Protein AF-X6EFI4-F1 (afdb_monomer_lite)

Sequence (95 aa):
MHVKTLTSQNRRALLTARKLLQGKAIATENDIRALLRNFGLKVGNVGVVKFEERIRELVDDMADLQEVMDPLLTARRKLREEFSRLHKVLDISQR

Structure (mmCIF, N/CA/C/O backbone):
data_AF-X6EFI4-F1
#
_entry.id   AF-X6EFI4-F1
#
loop_
_atom_site.group_PDB
_atom_site.id
_atom_site.type_symbol
_atom_site.label_atom_id
_atom_site.label_alt_id
_atom_site.label_comp_id
_atom_site.label_asym_id
_atom_site.label_entity_id
_atom_site.label_seq_id
_atom_site.pdbx_PDB_ins_code
_atom_site.Cartn_x
_atom_site.Cartn_y
_atom_site.Cartn_z
_atom_site.occupancy
_atom_site.B_iso_or_equiv
_atom_site.auth_seq_id
_atom_site.auth_comp_id
_atom_site.auth_asym_id
_atom_site.auth_atom_id
_atom_site.pdbx_PDB_model_num
ATOM 1 N N . MET A 1 1 ? 34.000 4.693 -27.084 1.00 47.91 1 MET A N 1
ATOM 2 C CA . MET A 1 1 ? 32.614 5.177 -26.889 1.00 47.91 1 MET A CA 1
ATOM 3 C C . MET A 1 1 ? 31.675 3.973 -26.851 1.00 47.91 1 MET A C 1
ATOM 5 O O . MET A 1 1 ? 31.397 3.407 -27.897 1.00 47.91 1 MET A O 1
ATOM 9 N N . HIS A 1 2 ? 31.267 3.499 -25.670 1.00 52.78 2 HIS A N 1
ATOM 10 C CA . HIS A 1 2 ? 30.396 2.320 -25.560 1.00 52.78 2 HIS A CA 1
ATOM 11 C C . HIS A 1 2 ? 28.937 2.762 -25.733 1.00 52.78 2 HIS A C 1
ATOM 13 O O . HIS A 1 2 ? 28.361 3.381 -24.836 1.00 52.78 2 HIS A O 1
ATOM 19 N N . VAL A 1 3 ? 28.354 2.500 -26.904 1.00 52.94 3 VAL A N 1
ATOM 20 C CA . VAL A 1 3 ? 26.936 2.768 -27.164 1.00 52.94 3 VAL A CA 1
ATOM 21 C C . VAL A 1 3 ? 26.134 1.838 -26.258 1.00 52.94 3 VAL A C 1
ATOM 23 O O . VAL A 1 3 ? 26.087 0.630 -26.474 1.00 52.94 3 VAL A O 1
ATOM 26 N N . LYS A 1 4 ? 25.535 2.387 -25.195 1.00 60.56 4 LYS A N 1
ATOM 27 C CA . LYS A 1 4 ? 24.581 1.656 -24.352 1.00 60.56 4 LYS A CA 1
ATOM 28 C C . LYS A 1 4 ? 23.416 1.246 -25.247 1.00 60.56 4 LYS A C 1
ATOM 30 O O . LYS A 1 4 ? 22.559 2.076 -25.551 1.00 60.56 4 LYS A O 1
ATOM 35 N N . THR A 1 5 ? 23.419 -0.009 -25.685 1.00 78.69 5 THR A N 1
ATOM 36 C CA . THR A 1 5 ? 22.397 -0.577 -26.568 1.00 78.69 5 THR A CA 1
ATOM 37 C C . THR A 1 5 ? 21.003 -0.299 -26.004 1.00 78.69 5 THR A C 1
ATOM 39 O O . THR A 1 5 ? 20.811 -0.276 -24.783 1.00 78.69 5 THR A O 1
ATOM 42 N N . LEU A 1 6 ? 20.022 -0.068 -26.879 1.00 82.31 6 LEU A N 1
ATOM 43 C CA . LEU A 1 6 ? 18.626 0.180 -26.498 1.00 82.31 6 LEU A CA 1
ATOM 44 C C . LEU A 1 6 ? 18.107 -0.889 -25.515 1.00 82.31 6 LEU A C 1
ATOM 46 O O . LEU A 1 6 ? 17.441 -0.570 -24.534 1.00 82.31 6 LEU A O 1
ATOM 50 N N . THR A 1 7 ? 18.542 -2.140 -25.684 1.00 82.50 7 THR A N 1
ATOM 51 C CA . THR A 1 7 ? 18.293 -3.264 -24.768 1.00 82.50 7 THR A CA 1
ATOM 52 C C . THR A 1 7 ? 18.753 -2.989 -23.329 1.00 82.50 7 THR A C 1
ATOM 54 O O . THR A 1 7 ? 18.008 -3.219 -22.377 1.00 82.50 7 THR A O 1
ATOM 57 N N . SER A 1 8 ? 19.958 -2.439 -23.139 1.00 85.38 8 SER A N 1
ATOM 58 C CA . SER A 1 8 ? 20.480 -2.061 -21.815 1.00 85.38 8 SER A CA 1
ATOM 59 C C . SER A 1 8 ? 19.718 -0.880 -21.199 1.00 85.38 8 SER A C 1
ATOM 61 O O . SER A 1 8 ? 19.591 -0.779 -19.974 1.00 85.38 8 SER A O 1
ATOM 63 N N . GLN A 1 9 ? 19.204 0.035 -22.025 1.00 89.12 9 GLN A N 1
ATOM 64 C CA . GLN A 1 9 ? 18.365 1.146 -21.564 1.00 89.12 9 GLN A CA 1
ATOM 65 C C . GLN A 1 9 ? 16.996 0.638 -21.092 1.00 89.12 9 GLN A C 1
ATOM 67 O O . GLN A 1 9 ? 16.620 0.903 -19.950 1.00 89.12 9 GLN A O 1
ATOM 72 N N . ASN A 1 10 ? 16.328 -0.192 -21.898 1.00 89.44 10 ASN A N 1
ATOM 73 C CA . ASN A 1 10 ? 15.037 -0.801 -21.565 1.00 89.44 10 ASN A CA 1
ATOM 74 C C . ASN A 1 10 ? 15.114 -1.653 -20.290 1.00 89.44 10 ASN A C 1
ATOM 76 O O . ASN A 1 10 ? 14.269 -1.524 -19.403 1.00 89.44 10 ASN A O 1
ATOM 80 N N . ARG A 1 11 ? 16.174 -2.459 -20.129 1.00 90.69 11 ARG A N 1
ATOM 81 C CA . ARG A 1 11 ? 16.380 -3.257 -18.909 1.00 90.69 11 ARG A CA 1
ATOM 82 C C . ARG A 1 11 ? 16.526 -2.385 -17.661 1.00 90.69 11 ARG A C 1
ATOM 84 O O . ARG A 1 11 ? 15.932 -2.686 -16.627 1.00 90.69 11 ARG A O 1
ATOM 91 N N . ARG A 1 12 ? 17.303 -1.298 -17.735 1.00 92.75 12 ARG A N 1
ATOM 92 C CA . ARG A 1 12 ? 17.469 -0.369 -16.603 1.00 92.75 12 ARG A CA 1
ATOM 93 C C . ARG A 1 12 ? 16.172 0.365 -16.271 1.00 92.75 12 ARG A C 1
ATOM 95 O O . ARG A 1 12 ? 15.870 0.518 -15.087 1.00 92.75 12 ARG A O 1
ATOM 102 N N . ALA A 1 13 ? 15.400 0.764 -17.281 1.00 94.44 13 ALA A N 1
ATOM 103 C CA . ALA A 1 13 ? 14.082 1.362 -17.086 1.00 94.44 13 ALA A CA 1
ATOM 104 C C . ALA A 1 13 ? 13.139 0.399 -16.345 1.00 94.44 13 ALA A C 1
ATOM 106 O O . ALA A 1 13 ? 12.558 0.780 -15.330 1.00 94.44 13 ALA A O 1
ATOM 107 N N . LEU A 1 14 ? 13.079 -0.870 -16.764 1.00 94.88 14 LEU A N 1
ATOM 108 C CA . LEU A 1 14 ? 12.252 -1.897 -16.122 1.00 94.88 14 LEU A CA 1
ATOM 109 C C . LEU A 1 14 ? 12.640 -2.141 -14.655 1.00 94.88 14 LEU A C 1
ATOM 111 O O . LEU A 1 14 ? 11.777 -2.166 -13.778 1.00 94.88 14 LEU A O 1
ATOM 115 N N . LEU A 1 15 ? 13.939 -2.277 -14.366 1.00 95.44 15 LEU A N 1
ATOM 116 C CA . LEU A 1 15 ? 14.436 -2.454 -12.996 1.00 95.44 15 LEU A CA 1
ATOM 117 C C . LEU A 1 15 ? 14.111 -1.247 -12.106 1.00 95.44 15 LEU A C 1
ATOM 119 O O . LEU A 1 15 ? 13.706 -1.415 -10.953 1.00 95.44 15 LEU A O 1
ATOM 123 N N . THR A 1 16 ? 14.255 -0.037 -12.651 1.00 96.75 16 THR A N 1
ATOM 124 C CA . THR A 1 16 ? 13.949 1.214 -11.946 1.00 96.75 16 THR A CA 1
ATOM 125 C C . THR A 1 16 ? 12.457 1.320 -11.651 1.00 96.75 16 THR A C 1
ATOM 127 O O . THR A 1 16 ? 12.080 1.560 -10.506 1.00 96.75 16 THR A O 1
ATOM 130 N N . ALA A 1 17 ? 11.604 1.062 -12.646 1.00 97.31 17 ALA A N 1
ATOM 131 C CA . ALA A 1 17 ? 10.152 1.073 -12.494 1.00 97.31 17 ALA A CA 1
ATOM 132 C C . ALA A 1 17 ? 9.677 0.027 -11.470 1.00 97.31 17 ALA A C 1
ATOM 134 O O . ALA A 1 17 ? 8.877 0.340 -10.590 1.00 97.31 17 ALA A O 1
ATOM 135 N N . ARG A 1 18 ? 10.237 -1.190 -11.496 1.00 97.00 18 ARG A N 1
ATOM 136 C CA . ARG A 1 18 ? 9.950 -2.228 -10.493 1.00 97.00 18 ARG A CA 1
ATOM 137 C C . ARG A 1 18 ? 10.304 -1.758 -9.079 1.00 97.00 18 ARG A C 1
ATOM 139 O O . ARG A 1 18 ? 9.487 -1.884 -8.169 1.00 97.00 18 ARG A O 1
ATOM 146 N N . LYS A 1 19 ? 11.498 -1.188 -8.883 1.00 97.31 19 LYS A N 1
ATOM 147 C CA . LYS A 1 19 ? 11.917 -0.658 -7.574 1.00 97.31 19 LYS A CA 1
ATOM 148 C C . LYS A 1 19 ? 11.018 0.495 -7.113 1.00 97.31 19 LYS A C 1
ATOM 150 O O . LYS A 1 19 ? 10.682 0.562 -5.933 1.00 97.31 19 LYS A O 1
ATOM 155 N N . LEU A 1 20 ? 10.600 1.364 -8.034 1.00 98.31 20 LEU A N 1
ATOM 156 C CA . LEU A 1 20 ? 9.695 2.477 -7.750 1.00 98.31 20 LEU A CA 1
ATOM 157 C C . LEU A 1 20 ? 8.340 1.982 -7.225 1.00 98.31 20 LEU A C 1
ATOM 159 O O . LEU A 1 20 ? 7.900 2.441 -6.173 1.00 98.31 20 LEU A O 1
ATOM 163 N N . LEU A 1 21 ? 7.712 1.019 -7.908 1.00 98.25 21 LEU A N 1
ATOM 164 C CA . LEU A 1 21 ? 6.422 0.459 -7.485 1.00 98.25 21 LEU A CA 1
ATOM 165 C C . LEU A 1 21 ? 6.512 -0.222 -6.115 1.00 98.25 21 LEU A C 1
ATOM 167 O O . LEU A 1 21 ? 5.643 -0.019 -5.268 1.00 98.25 21 LEU A O 1
ATOM 171 N N . GLN A 1 22 ? 7.588 -0.974 -5.864 1.00 97.50 22 GLN A N 1
ATOM 172 C CA . GLN A 1 22 ? 7.829 -1.583 -4.556 1.00 97.50 22 GLN A CA 1
ATOM 173 C C . GLN A 1 22 ? 7.963 -0.527 -3.454 1.00 97.50 22 GLN A C 1
ATOM 175 O O . GLN A 1 22 ? 7.328 -0.648 -2.409 1.00 97.50 22 GLN A O 1
ATOM 180 N N . GLY A 1 23 ? 8.774 0.508 -3.692 1.00 98.19 23 GLY A N 1
ATOM 181 C CA . GLY A 1 23 ? 8.983 1.590 -2.734 1.00 98.19 23 GLY A CA 1
ATOM 182 C C . GLY A 1 23 ? 7.691 2.341 -2.421 1.00 98.19 23 GLY A C 1
ATOM 183 O O . GLY A 1 23 ? 7.409 2.601 -1.255 1.00 98.19 23 GLY A O 1
ATOM 184 N N . LYS A 1 24 ? 6.868 2.623 -3.438 1.00 98.44 24 LYS A N 1
ATOM 185 C CA . LYS A 1 24 ? 5.557 3.257 -3.250 1.00 98.44 24 LYS A CA 1
ATOM 186 C C . LYS A 1 24 ? 4.598 2.374 -2.455 1.00 98.44 24 LYS A C 1
ATOM 188 O O . LYS A 1 24 ? 3.967 2.883 -1.542 1.00 98.44 24 LYS A O 1
ATOM 193 N N . ALA A 1 25 ? 4.545 1.067 -2.722 1.00 97.56 25 ALA A N 1
ATOM 194 C CA . ALA A 1 25 ? 3.704 0.156 -1.942 1.00 97.56 25 ALA A CA 1
ATOM 195 C C . ALA A 1 25 ? 4.112 0.124 -0.457 1.00 97.56 25 ALA A C 1
ATOM 197 O O . ALA A 1 25 ? 3.250 0.188 0.414 1.00 97.56 25 ALA A O 1
ATOM 198 N N . ILE A 1 26 ? 5.420 0.075 -0.166 1.00 97.56 26 ILE A N 1
ATOM 199 C CA . ILE A 1 26 ? 5.945 0.108 1.211 1.00 97.56 26 ILE A CA 1
ATOM 200 C C . ILE A 1 26 ? 5.637 1.448 1.889 1.00 97.56 26 ILE A C 1
ATOM 202 O O . ILE A 1 26 ? 5.246 1.463 3.054 1.00 97.56 26 ILE A O 1
ATOM 206 N N . ALA A 1 27 ? 5.795 2.565 1.174 1.00 98.19 27 ALA A N 1
ATOM 207 C CA . ALA A 1 27 ? 5.452 3.886 1.692 1.00 98.19 27 ALA A CA 1
ATOM 208 C C . ALA A 1 27 ? 3.965 3.957 2.070 1.00 98.19 27 ALA A C 1
ATOM 210 O O . ALA A 1 27 ? 3.655 4.272 3.212 1.00 98.19 27 ALA A O 1
ATOM 211 N N . THR A 1 28 ? 3.067 3.523 1.178 1.00 98.06 28 THR A N 1
ATOM 212 C CA . THR A 1 28 ? 1.625 3.462 1.459 1.00 98.06 28 THR A CA 1
ATOM 213 C C . THR A 1 28 ? 1.307 2.593 2.678 1.00 98.06 28 THR A C 1
ATOM 215 O O . THR A 1 28 ? 0.502 2.990 3.513 1.00 98.06 28 THR A O 1
ATOM 218 N N . GLU A 1 29 ? 1.951 1.431 2.844 1.00 97.69 29 GLU A N 1
ATOM 219 C CA . GLU A 1 29 ? 1.775 0.616 4.058 1.00 97.69 29 GLU A CA 1
ATOM 220 C C . GLU A 1 29 ? 2.203 1.355 5.333 1.00 97.69 29 GLU A C 1
ATOM 222 O O . GLU A 1 29 ? 1.554 1.234 6.373 1.00 97.69 29 GLU A O 1
ATOM 227 N N . ASN A 1 30 ? 3.302 2.107 5.278 1.00 97.56 30 ASN A N 1
ATOM 228 C CA . ASN A 1 30 ? 3.797 2.868 6.421 1.00 97.56 30 ASN A CA 1
ATOM 229 C C . ASN A 1 30 ? 2.897 4.056 6.761 1.00 97.56 30 ASN A C 1
ATOM 231 O O . ASN A 1 30 ? 2.654 4.289 7.947 1.00 97.56 30 ASN A O 1
ATOM 235 N N . ASP A 1 31 ? 2.370 4.741 5.748 1.00 98.00 31 ASP A N 1
ATOM 236 C CA . ASP A 1 31 ? 1.415 5.836 5.909 1.00 98.00 31 ASP A CA 1
ATOM 237 C C . ASP A 1 31 ? 0.107 5.320 6.525 1.00 98.00 31 ASP A C 1
ATOM 239 O O . ASP A 1 31 ? -0.363 5.879 7.513 1.00 98.00 31 ASP A O 1
ATOM 243 N N . ILE A 1 32 ? -0.414 4.177 6.056 1.00 98.00 32 ILE A N 1
ATOM 244 C CA . ILE A 1 32 ? -1.574 3.504 6.670 1.00 98.00 32 ILE A CA 1
ATOM 245 C C . ILE A 1 32 ? -1.296 3.176 8.144 1.00 98.00 32 ILE A C 1
ATOM 247 O O . ILE A 1 32 ? -2.099 3.499 9.018 1.00 98.00 32 ILE A O 1
ATOM 251 N N . ARG A 1 33 ? -0.133 2.586 8.461 1.00 97.62 33 ARG A N 1
ATOM 252 C CA . ARG A 1 33 ? 0.251 2.321 9.860 1.00 97.62 33 ARG A CA 1
ATOM 253 C C . ARG A 1 33 ? 0.322 3.609 10.688 1.00 97.62 33 ARG A C 1
ATOM 255 O O . ARG A 1 33 ? 0.038 3.561 11.881 1.00 97.62 33 ARG A O 1
ATOM 262 N N . ALA A 1 34 ? 0.752 4.727 10.103 1.00 97.62 34 ALA A N 1
ATOM 263 C CA . ALA A 1 34 ? 0.823 6.016 10.787 1.00 97.62 34 ALA A CA 1
ATOM 264 C C . ALA A 1 34 ? -0.564 6.598 11.059 1.00 97.62 34 ALA A C 1
ATOM 266 O O . ALA A 1 34 ? -0.813 7.022 12.183 1.00 97.62 34 ALA A O 1
ATOM 267 N N . LEU A 1 35 ? -1.468 6.537 10.082 1.00 97.19 35 LEU A N 1
ATOM 268 C CA . LEU A 1 35 ? -2.855 6.966 10.242 1.00 97.19 35 LEU A CA 1
ATOM 269 C C . LEU A 1 35 ? -3.547 6.182 11.358 1.00 97.19 35 LEU A C 1
ATOM 271 O O . LEU A 1 35 ? -4.091 6.786 12.275 1.00 97.19 35 LEU A O 1
ATOM 275 N N . LEU A 1 36 ? -3.439 4.852 11.351 1.00 97.50 36 LEU A N 1
ATOM 276 C CA . LEU A 1 36 ? -4.060 3.993 12.366 1.00 97.50 36 LEU A CA 1
ATOM 277 C C . LEU A 1 36 ? -3.532 4.252 13.784 1.00 97.50 36 LEU A C 1
ATOM 279 O O . LEU A 1 36 ? -4.295 4.186 14.747 1.00 97.50 36 LEU A O 1
ATOM 283 N N . ARG A 1 37 ? -2.252 4.625 13.928 1.00 97.12 37 ARG A N 1
ATOM 284 C CA . ARG A 1 37 ? -1.687 5.001 15.234 1.00 97.12 37 ARG A CA 1
ATOM 285 C C . ARG A 1 37 ? -2.383 6.215 15.854 1.00 97.12 37 ARG A C 1
ATOM 287 O O . ARG A 1 37 ? -2.477 6.257 17.077 1.00 97.12 37 ARG A O 1
ATOM 294 N N . ASN A 1 38 ? -2.899 7.148 15.051 1.00 96.12 38 ASN A N 1
ATOM 295 C CA . ASN A 1 38 ? -3.638 8.313 15.557 1.00 96.12 38 ASN A CA 1
ATOM 296 C C . ASN A 1 38 ? -4.972 7.919 16.214 1.00 96.12 38 ASN A C 1
ATOM 298 O O . ASN A 1 38 ? -5.465 8.643 17.070 1.00 96.12 38 ASN A O 1
ATOM 302 N N . PHE A 1 39 ? -5.510 6.748 15.864 1.00 95.06 39 PHE A N 1
ATOM 303 C CA . PHE A 1 39 ? -6.714 6.159 16.456 1.00 95.06 39 PHE A CA 1
ATOM 304 C C . PHE A 1 39 ? -6.391 5.138 17.562 1.00 95.06 39 PHE A C 1
ATOM 306 O O . PHE A 1 39 ? -7.267 4.414 18.021 1.00 95.06 39 PHE A O 1
ATOM 313 N N . GLY A 1 40 ? -5.123 5.021 17.975 1.00 96.06 40 GLY A N 1
ATOM 314 C CA . GLY A 1 40 ? -4.682 4.022 18.954 1.00 96.06 40 GLY A CA 1
ATOM 315 C C . GLY A 1 40 ? -4.587 2.589 18.410 1.00 96.06 40 GLY A C 1
ATOM 316 O O . GLY A 1 40 ? -4.232 1.674 19.157 1.00 96.06 40 GLY A O 1
ATOM 317 N N . LEU A 1 41 ? -4.834 2.377 17.114 1.00 96.88 41 LEU A N 1
ATOM 318 C CA . LEU A 1 41 ? -4.821 1.060 16.480 1.00 96.88 41 LEU A CA 1
ATOM 319 C C . LEU A 1 41 ? -3.398 0.649 16.080 1.00 96.88 41 LEU A C 1
ATOM 321 O O . LEU A 1 41 ? -2.643 1.398 15.451 1.00 96.88 41 LEU A O 1
ATOM 325 N N . LYS A 1 42 ? -3.018 -0.586 16.425 1.00 95.44 42 LYS A N 1
ATOM 326 C CA . LYS A 1 42 ? -1.695 -1.150 16.123 1.00 95.44 42 LYS A CA 1
ATOM 327 C C . LYS A 1 42 ? -1.805 -2.309 15.139 1.00 95.44 42 LYS A C 1
ATOM 329 O O . LYS A 1 42 ? -2.337 -3.367 15.460 1.00 95.44 42 LYS A O 1
ATOM 334 N N . VAL A 1 43 ? -1.195 -2.131 13.965 1.00 94.94 43 VAL A N 1
ATOM 335 C CA . VAL A 1 43 ? -1.157 -3.160 12.910 1.00 94.94 43 VAL A CA 1
ATOM 336 C C . VAL A 1 43 ? -0.370 -4.404 13.334 1.00 94.94 43 VAL A C 1
ATOM 338 O O . VAL A 1 43 ? -0.787 -5.521 13.040 1.00 94.94 43 VAL A O 1
ATOM 341 N N . GLY A 1 44 ? 0.732 -4.221 14.069 1.00 92.06 44 GLY A N 1
ATOM 342 C CA . GLY A 1 44 ? 1.624 -5.311 14.470 1.00 92.06 44 GLY A CA 1
ATOM 343 C C . GLY A 1 44 ? 2.482 -5.846 13.318 1.00 92.06 44 GLY A C 1
ATOM 344 O O . GLY A 1 44 ? 2.539 -5.260 12.232 1.00 92.06 44 GLY A O 1
ATOM 345 N N . ASN A 1 45 ? 3.187 -6.951 13.574 1.00 90.81 45 ASN A N 1
ATOM 346 C CA . ASN A 1 45 ? 3.949 -7.647 12.543 1.00 90.81 45 ASN A CA 1
ATOM 347 C C . ASN A 1 45 ? 2.995 -8.504 11.704 1.00 90.81 45 ASN A C 1
ATOM 349 O O . ASN A 1 45 ? 2.438 -9.481 12.198 1.00 90.81 45 ASN A O 1
ATOM 353 N N . VAL A 1 46 ? 2.806 -8.135 10.440 1.00 92.81 46 VAL A N 1
ATOM 354 C CA . VAL A 1 46 ? 1.929 -8.845 9.508 1.00 92.81 46 VAL A CA 1
ATOM 355 C C . VAL A 1 46 ? 2.651 -9.040 8.183 1.00 92.81 46 VAL A C 1
ATOM 357 O O . VAL A 1 46 ? 3.325 -8.140 7.678 1.00 92.81 46 VAL A O 1
ATOM 360 N N . GLY A 1 47 ? 2.521 -10.239 7.618 1.00 89.44 47 GLY A N 1
ATOM 361 C CA . GLY A 1 47 ? 3.067 -10.541 6.303 1.00 89.44 47 GLY A CA 1
ATOM 362 C C . GLY A 1 47 ? 2.395 -9.710 5.210 1.00 89.44 47 GLY A C 1
ATOM 363 O O . GLY A 1 47 ? 1.225 -9.348 5.306 1.00 89.44 47 GLY A O 1
ATOM 364 N N . VAL A 1 48 ? 3.120 -9.464 4.119 1.00 85.38 48 VAL A N 1
ATOM 365 C CA . VAL A 1 48 ? 2.657 -8.605 3.015 1.00 85.38 48 VAL A CA 1
ATOM 366 C C . VAL A 1 48 ? 1.316 -9.063 2.421 1.00 85.38 48 VAL A C 1
ATOM 368 O O . VAL A 1 48 ? 0.518 -8.232 1.995 1.00 85.38 48 VAL A O 1
ATOM 371 N N . VAL A 1 49 ? 1.048 -10.371 2.402 1.00 89.06 49 VAL A N 1
ATOM 372 C CA . VAL A 1 49 ? -0.215 -10.935 1.894 1.00 89.06 49 VAL A CA 1
ATOM 373 C C . VAL A 1 49 ? -1.389 -10.606 2.820 1.00 89.06 49 VAL A C 1
ATOM 375 O O . VAL A 1 49 ? -2.435 -10.187 2.342 1.00 89.06 49 VAL A O 1
ATOM 378 N N . LYS A 1 50 ? -1.188 -10.723 4.137 1.00 94.31 50 LYS A N 1
ATOM 379 C CA . LYS A 1 50 ? -2.230 -10.524 5.156 1.00 94.31 50 LYS A CA 1
ATOM 380 C C . LYS A 1 50 ? -2.401 -9.071 5.597 1.00 94.31 50 LYS A C 1
ATOM 382 O O . LYS A 1 50 ? -3.278 -8.777 6.395 1.00 94.31 50 LYS A O 1
ATOM 387 N N . PHE A 1 51 ? -1.559 -8.154 5.114 1.00 96.06 51 PHE A N 1
ATOM 388 C CA . PHE A 1 51 ? -1.596 -6.753 5.541 1.00 96.06 51 PHE A CA 1
ATOM 389 C C . PHE A 1 51 ? -2.981 -6.132 5.348 1.00 96.06 51 PHE A C 1
ATOM 391 O O . PHE A 1 51 ? -3.494 -5.499 6.256 1.00 96.06 51 PHE A O 1
ATOM 398 N N . GLU A 1 52 ? -3.586 -6.332 4.178 1.00 96.81 52 GLU A N 1
ATOM 399 C CA . GLU A 1 52 ? -4.875 -5.728 3.840 1.00 96.81 52 GLU A CA 1
ATOM 400 C C . GLU A 1 52 ? -6.027 -6.280 4.691 1.00 96.81 52 GLU A C 1
ATOM 402 O O . GLU A 1 52 ? -6.812 -5.505 5.227 1.00 96.81 52 GLU A O 1
ATOM 407 N N . GLU A 1 53 ? -6.078 -7.601 4.861 1.00 96.88 53 GLU A N 1
ATOM 408 C CA . GLU A 1 53 ? -7.012 -8.289 5.760 1.00 96.88 53 GLU A CA 1
ATOM 409 C C . GLU A 1 53 ? -6.891 -7.747 7.188 1.00 96.88 53 GLU A C 1
ATOM 411 O O . GLU A 1 53 ? -7.876 -7.305 7.769 1.00 96.88 53 GLU A O 1
ATOM 416 N N . ARG A 1 54 ? -5.658 -7.637 7.697 1.00 97.88 54 ARG A N 1
ATOM 417 C CA . ARG A 1 54 ? -5.390 -7.093 9.029 1.00 97.88 54 ARG A CA 1
ATOM 418 C C . ARG A 1 54 ? -5.862 -5.651 9.198 1.00 97.88 54 ARG A C 1
ATOM 420 O O . ARG A 1 54 ? -6.280 -5.282 10.290 1.00 97.88 54 ARG A O 1
ATOM 427 N N . ILE A 1 55 ? -5.749 -4.813 8.165 1.00 97.94 55 ILE A N 1
ATOM 428 C CA . ILE A 1 55 ? -6.266 -3.444 8.254 1.00 97.94 55 ILE A CA 1
ATOM 429 C C . ILE A 1 55 ? -7.783 -3.475 8.374 1.00 97.94 55 ILE A C 1
ATOM 431 O O . ILE A 1 55 ? -8.292 -2.821 9.274 1.00 97.94 55 ILE A O 1
ATOM 435 N N . ARG A 1 56 ? -8.478 -4.260 7.539 1.00 97.12 56 ARG A N 1
ATOM 436 C CA . ARG A 1 56 ? -9.942 -4.382 7.607 1.00 97.12 56 ARG A CA 1
ATOM 437 C C . ARG A 1 56 ? -10.419 -4.875 8.970 1.00 97.12 56 ARG A C 1
ATOM 439 O O . ARG A 1 56 ? -11.286 -4.240 9.545 1.00 97.12 56 ARG A O 1
ATOM 446 N N . GLU A 1 57 ? -9.780 -5.904 9.528 1.00 97.19 57 GLU A N 1
ATOM 447 C CA . GLU A 1 57 ? -10.070 -6.385 10.890 1.00 97.19 57 GLU A CA 1
ATOM 448 C C . GLU A 1 57 ? -9.951 -5.279 11.948 1.00 97.19 57 GLU A C 1
ATOM 450 O O . GLU A 1 57 ? -10.742 -5.213 12.879 1.00 97.19 57 GLU A O 1
ATOM 455 N N . LEU A 1 58 ? -8.932 -4.420 11.842 1.00 97.38 58 LEU A N 1
ATOM 456 C CA . LEU A 1 58 ? -8.679 -3.377 12.839 1.00 97.38 58 LEU A CA 1
ATOM 457 C C . LEU A 1 58 ? -9.683 -2.230 12.790 1.00 97.38 58 LEU A C 1
ATOM 459 O O . LEU A 1 58 ? -9.793 -1.501 13.773 1.00 97.38 58 LEU A O 1
ATOM 463 N N . VAL A 1 59 ? -10.348 -2.036 11.653 1.00 97.69 59 VAL A N 1
ATOM 464 C CA . VAL A 1 59 ? -11.273 -0.920 11.437 1.00 97.69 59 VAL A CA 1
ATOM 465 C C . VAL A 1 59 ? -12.729 -1.376 11.325 1.00 97.69 59 VAL A C 1
ATOM 467 O O . VAL A 1 59 ? -13.585 -0.547 11.038 1.00 97.69 59 VAL A O 1
ATOM 470 N N . ASP A 1 60 ? -13.028 -2.658 11.559 1.00 96.50 60 ASP A N 1
ATOM 471 C CA . ASP A 1 60 ? -14.346 -3.275 11.313 1.00 96.50 60 ASP A CA 1
ATOM 472 C C . ASP A 1 60 ? -15.498 -2.601 12.090 1.00 96.50 60 ASP A C 1
ATOM 474 O O . ASP A 1 60 ? -16.604 -2.448 11.580 1.00 96.50 60 ASP A O 1
ATOM 478 N N . ASP A 1 61 ? -15.205 -2.060 13.274 1.00 95.69 61 ASP A N 1
ATOM 479 C CA . ASP A 1 61 ? -16.180 -1.339 14.106 1.00 95.69 61 ASP A CA 1
ATOM 480 C C . ASP A 1 61 ? -16.215 0.187 13.848 1.00 95.69 61 ASP A C 1
ATOM 482 O O . ASP A 1 61 ? -16.872 0.936 14.573 1.00 95.69 61 ASP A O 1
ATOM 486 N N . MET A 1 62 ? -15.479 0.691 12.848 1.00 96.88 62 MET A N 1
ATOM 487 C CA . MET A 1 62 ? -15.2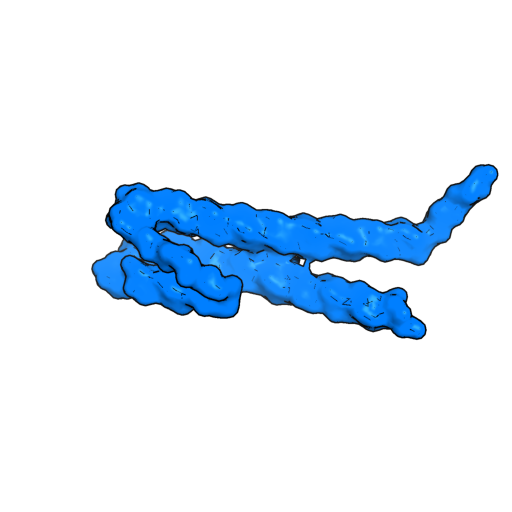81 2.126 12.589 1.00 96.88 62 MET A CA 1
ATOM 488 C C . MET A 1 62 ? -15.551 2.483 11.120 1.00 96.88 62 MET A C 1
ATOM 490 O O . MET A 1 62 ? -14.615 2.645 10.334 1.00 96.88 62 MET A O 1
ATOM 494 N N . ALA A 1 63 ? -16.827 2.652 10.758 1.00 96.25 63 ALA A N 1
ATOM 495 C CA . ALA A 1 63 ? -17.268 2.914 9.380 1.00 96.25 63 ALA A CA 1
ATOM 496 C C . ALA A 1 63 ? -16.519 4.083 8.705 1.00 96.25 63 ALA A C 1
ATOM 498 O O . ALA A 1 63 ? -15.961 3.909 7.624 1.00 96.25 63 ALA A O 1
ATOM 499 N N . ASP A 1 64 ? -16.395 5.232 9.377 1.00 96.31 64 ASP A N 1
ATOM 500 C CA . ASP A 1 64 ? -15.674 6.396 8.834 1.00 96.31 64 ASP A CA 1
ATOM 501 C C . ASP A 1 64 ? -14.206 6.070 8.510 1.00 96.31 64 ASP A C 1
ATOM 503 O O . ASP A 1 64 ? -13.638 6.538 7.523 1.00 96.31 64 ASP A O 1
ATOM 507 N N . LEU A 1 65 ? -13.563 5.242 9.338 1.00 96.88 65 LEU A N 1
ATOM 508 C CA . LEU A 1 65 ? -12.171 4.856 9.135 1.00 96.88 65 LEU A CA 1
ATOM 509 C C . LEU A 1 65 ? -12.033 3.812 8.019 1.00 96.88 65 LEU A C 1
ATOM 511 O O . LEU A 1 65 ? -11.042 3.847 7.290 1.00 96.88 65 LEU A O 1
ATOM 515 N N . GLN A 1 66 ? -13.019 2.927 7.840 1.00 97.81 66 GLN A N 1
ATOM 516 C CA . GLN A 1 66 ? -13.080 2.009 6.696 1.00 97.81 66 GLN A CA 1
ATOM 517 C C . GLN A 1 66 ? -13.121 2.768 5.374 1.00 97.81 66 GLN A C 1
ATOM 519 O O . GLN A 1 66 ? -12.306 2.484 4.494 1.00 97.81 66 GLN A O 1
ATOM 524 N N . GLU A 1 67 ? -13.988 3.780 5.267 1.00 97.62 67 GLU A N 1
ATOM 525 C CA . GLU A 1 67 ? -14.109 4.608 4.062 1.00 97.62 67 GLU A CA 1
ATOM 526 C C . GLU A 1 67 ? -12.784 5.291 3.693 1.00 97.62 67 GLU A C 1
ATOM 528 O O . GLU A 1 67 ? -12.445 5.417 2.515 1.00 97.62 67 GLU A O 1
ATOM 533 N N . VAL A 1 68 ? -11.986 5.681 4.694 1.00 97.50 68 VAL A N 1
ATOM 534 C CA . VAL A 1 68 ? -10.649 6.256 4.480 1.00 97.50 68 VAL A CA 1
ATOM 535 C C . VAL A 1 68 ? -9.613 5.180 4.130 1.00 97.50 68 VAL A C 1
ATOM 537 O O . VAL A 1 68 ? -8.733 5.416 3.297 1.00 97.50 68 VAL A O 1
ATOM 540 N N . MET A 1 69 ? -9.671 4.000 4.755 1.00 98.06 69 MET A N 1
ATOM 541 C CA . MET A 1 69 ? -8.680 2.939 4.544 1.00 98.06 69 MET A CA 1
ATOM 542 C C . MET A 1 69 ? -8.834 2.243 3.189 1.00 98.06 69 MET A C 1
ATOM 544 O O . MET A 1 69 ? -7.826 1.926 2.552 1.00 98.06 69 MET A O 1
ATOM 548 N N . ASP A 1 70 ? -10.055 2.028 2.711 1.00 97.75 70 ASP A N 1
ATOM 549 C CA . ASP A 1 70 ? -10.326 1.297 1.470 1.00 97.75 70 ASP A CA 1
ATOM 550 C C . ASP A 1 70 ? -9.627 1.848 0.212 1.00 97.75 70 ASP A C 1
ATOM 552 O O . ASP A 1 70 ? -8.989 1.060 -0.507 1.00 97.75 70 ASP A O 1
ATOM 556 N N . PRO A 1 71 ? -9.641 3.163 -0.089 1.00 98.25 71 PRO A N 1
ATOM 557 C CA . PRO A 1 71 ? -8.902 3.693 -1.233 1.00 98.25 71 PRO A CA 1
ATOM 558 C C . PRO A 1 71 ? -7.381 3.542 -1.070 1.00 98.25 71 PRO A C 1
ATOM 560 O O . PRO A 1 71 ? -6.681 3.276 -2.052 1.00 98.25 71 PRO A O 1
ATOM 563 N N . LEU A 1 72 ? -6.851 3.633 0.156 1.00 98.31 72 LEU A N 1
ATOM 564 C CA . LEU A 1 72 ? -5.420 3.439 0.426 1.00 98.31 72 LEU A CA 1
ATOM 565 C C . LEU A 1 72 ? -5.001 1.978 0.216 1.00 98.31 72 LEU A C 1
ATOM 567 O O . LEU A 1 72 ? -3.968 1.699 -0.402 1.00 98.31 72 LEU A O 1
ATOM 571 N N . LEU A 1 73 ? -5.825 1.037 0.681 1.00 98.06 73 LEU A N 1
ATOM 572 C CA . LEU A 1 73 ? -5.637 -0.395 0.454 1.00 98.06 73 LEU A CA 1
ATOM 573 C C . LEU A 1 73 ? -5.740 -0.739 -1.034 1.00 98.06 73 LEU A C 1
ATOM 575 O O . LEU A 1 73 ? -4.909 -1.492 -1.548 1.00 98.06 73 LEU A O 1
ATOM 579 N N . THR A 1 74 ? -6.679 -0.123 -1.750 1.00 98.12 74 THR A N 1
ATOM 580 C CA . THR A 1 74 ? -6.827 -0.270 -3.203 1.00 98.12 74 THR A CA 1
ATOM 581 C C . THR A 1 74 ? -5.584 0.225 -3.946 1.00 98.12 74 THR A C 1
ATOM 583 O O . THR A 1 74 ? -5.031 -0.498 -4.780 1.00 98.12 74 THR A O 1
ATOM 586 N N . ALA A 1 75 ? -5.078 1.415 -3.608 1.00 98.25 75 ALA A N 1
ATOM 587 C CA . ALA A 1 75 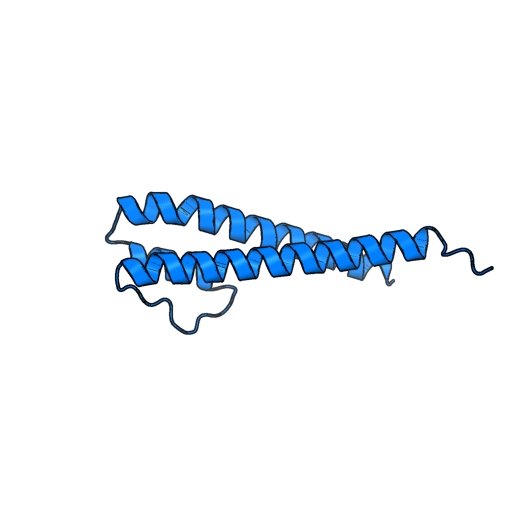? -3.855 1.958 -4.197 1.00 98.25 75 ALA A CA 1
ATOM 588 C C . ALA A 1 75 ? -2.647 1.043 -3.938 1.00 98.25 75 ALA A C 1
ATOM 590 O O . ALA A 1 75 ? -1.903 0.699 -4.864 1.00 98.25 75 ALA A O 1
ATOM 591 N N . ARG A 1 76 ? -2.484 0.574 -2.695 1.00 97.81 76 ARG A N 1
ATOM 592 C CA . ARG A 1 76 ? -1.444 -0.392 -2.321 1.00 97.81 76 ARG A CA 1
ATOM 593 C C . ARG A 1 76 ? -1.546 -1.677 -3.146 1.00 97.81 76 ARG A C 1
ATOM 595 O O . ARG A 1 76 ? -0.532 -2.140 -3.678 1.00 97.81 76 ARG A O 1
ATOM 602 N N . ARG A 1 77 ? -2.745 -2.261 -3.256 1.00 97.75 77 ARG A N 1
ATOM 603 C CA . ARG A 1 77 ? -2.989 -3.484 -4.033 1.00 97.75 77 ARG A CA 1
ATOM 604 C C . ARG A 1 77 ? -2.579 -3.277 -5.485 1.00 97.75 77 ARG A C 1
ATOM 606 O O . ARG A 1 77 ? -1.818 -4.080 -6.024 1.00 97.75 77 ARG A O 1
ATOM 613 N N . LYS A 1 78 ? -2.969 -2.148 -6.080 1.00 98.31 78 LYS A N 1
ATOM 614 C CA . LYS A 1 78 ? -2.638 -1.845 -7.471 1.00 98.31 78 LYS A CA 1
ATOM 615 C C . LYS A 1 78 ? -1.134 -1.704 -7.705 1.00 98.31 78 LYS A C 1
ATOM 617 O O . LYS A 1 78 ? -0.603 -2.280 -8.652 1.00 98.31 78 LYS A O 1
ATOM 622 N N . LEU A 1 79 ? -0.414 -1.028 -6.809 1.00 98.19 79 LEU A N 1
ATOM 623 C CA . LEU A 1 79 ? 1.052 -0.935 -6.870 1.00 98.19 79 LEU A CA 1
ATOM 624 C C . LEU A 1 79 ? 1.720 -2.321 -6.830 1.00 98.19 79 LEU A C 1
ATOM 626 O O . LEU A 1 79 ? 2.685 -2.575 -7.554 1.00 98.19 79 LEU A O 1
ATOM 630 N N . ARG A 1 80 ? 1.196 -3.236 -6.008 1.00 96.31 80 ARG A N 1
ATOM 631 C CA . ARG A 1 80 ? 1.692 -4.617 -5.869 1.00 96.31 80 ARG A CA 1
ATOM 63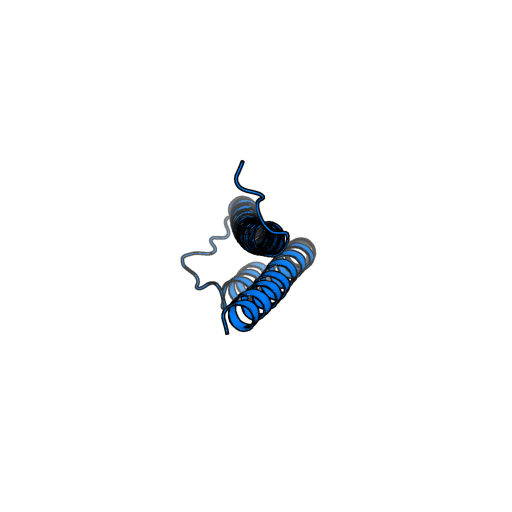2 C C . ARG A 1 80 ? 1.384 -5.490 -7.088 1.00 96.31 80 ARG 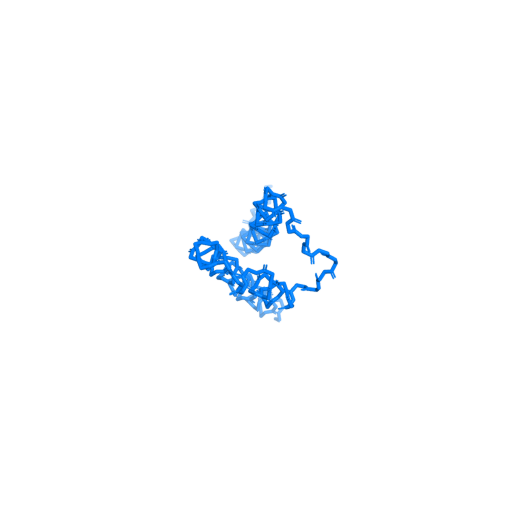A C 1
ATOM 634 O O . ARG A 1 80 ? 2.229 -6.302 -7.483 1.00 96.31 80 ARG A O 1
ATOM 641 N N . GLU A 1 81 ? 0.209 -5.328 -7.685 1.00 97.12 81 GLU A N 1
ATOM 642 C CA . GLU A 1 81 ? -0.172 -5.991 -8.936 1.00 97.12 81 GLU A CA 1
ATOM 643 C C . GLU A 1 81 ? 0.758 -5.578 -10.078 1.00 97.12 81 GLU A C 1
ATOM 645 O O . GLU A 1 81 ? 1.339 -6.433 -10.749 1.00 97.12 81 GLU A O 1
ATOM 650 N N . GLU A 1 82 ? 0.965 -4.272 -10.260 1.00 98.00 82 GLU A N 1
ATOM 651 C CA . GLU A 1 82 ? 1.828 -3.756 -11.323 1.00 98.00 82 GLU A CA 1
ATOM 652 C C . GLU A 1 82 ? 3.303 -4.101 -11.069 1.00 98.00 82 GLU A C 1
ATOM 654 O O . GLU A 1 82 ? 4.023 -4.457 -12.002 1.00 98.00 82 GLU A O 1
ATOM 659 N N . PHE A 1 83 ? 3.756 -4.121 -9.808 1.00 96.56 83 PHE A N 1
ATOM 660 C CA . PHE A 1 83 ? 5.074 -4.660 -9.458 1.00 96.56 83 PHE A CA 1
ATOM 661 C C . PHE A 1 83 ? 5.228 -6.114 -9.918 1.00 96.56 83 PHE A C 1
ATOM 663 O O . PHE A 1 83 ? 6.229 -6.462 -10.546 1.00 96.56 83 PHE A O 1
ATOM 670 N N . SER A 1 84 ? 4.236 -6.961 -9.627 1.00 95.62 84 SER A N 1
ATOM 671 C CA . SER A 1 84 ? 4.247 -8.371 -10.033 1.00 95.62 84 SER A CA 1
ATOM 672 C C . SER A 1 84 ? 4.242 -8.515 -11.554 1.00 95.62 84 SER A C 1
ATOM 674 O O . SER A 1 84 ? 4.937 -9.372 -12.097 1.00 95.62 84 SER A O 1
ATOM 676 N N . ARG A 1 85 ? 3.512 -7.645 -12.261 1.00 96.38 85 ARG A N 1
ATOM 677 C CA . ARG A 1 85 ? 3.508 -7.590 -13.726 1.00 96.38 85 ARG A CA 1
ATOM 678 C C . ARG A 1 85 ? 4.893 -7.246 -14.278 1.00 96.38 85 ARG A C 1
ATOM 680 O O . ARG A 1 85 ? 5.403 -7.990 -15.1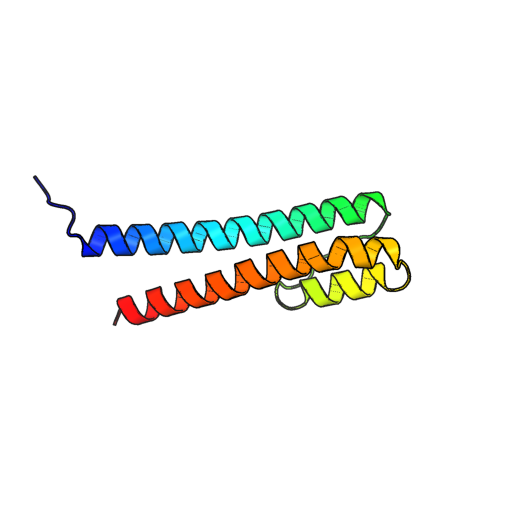11 1.00 96.38 85 ARG A O 1
ATOM 687 N N . LEU A 1 86 ? 5.535 -6.184 -13.781 1.00 95.19 86 LEU A N 1
ATOM 688 C CA . LEU A 1 86 ? 6.891 -5.810 -14.209 1.00 95.19 86 LEU A CA 1
ATOM 689 C C . LEU A 1 86 ? 7.929 -6.883 -13.860 1.00 95.19 86 LEU A C 1
ATOM 691 O O . LEU A 1 86 ? 8.872 -7.096 -14.620 1.00 95.19 86 LEU A O 1
ATOM 695 N N . HIS A 1 87 ? 7.757 -7.579 -12.734 1.00 92.88 87 HIS A N 1
ATOM 696 C CA . HIS A 1 87 ? 8.630 -8.688 -12.365 1.00 92.88 87 HIS A CA 1
ATOM 697 C C . HIS A 1 87 ? 8.555 -9.839 -13.375 1.00 92.88 87 HIS A C 1
ATOM 699 O O . HIS A 1 87 ? 9.599 -10.304 -13.817 1.00 92.88 87 HIS A O 1
ATOM 705 N N . LYS A 1 88 ? 7.350 -10.222 -13.817 1.00 92.62 88 LYS A N 1
ATOM 706 C CA . LYS A 1 88 ? 7.172 -11.254 -14.853 1.00 92.62 88 LYS A CA 1
ATOM 707 C C . LYS A 1 88 ? 7.807 -10.856 -16.186 1.00 92.62 88 LYS A C 1
ATOM 709 O O . LYS A 1 88 ? 8.436 -11.685 -16.833 1.00 92.62 88 LYS A O 1
ATOM 714 N N . VAL A 1 89 ? 7.684 -9.587 -16.588 1.00 89.50 89 VAL A N 1
ATOM 715 C CA . VAL A 1 89 ? 8.335 -9.076 -17.811 1.00 89.50 89 VAL A CA 1
ATOM 716 C C . VAL A 1 89 ? 9.859 -9.192 -17.707 1.00 89.50 89 VAL A C 1
ATOM 718 O O . VAL A 1 89 ? 10.515 -9.569 -18.679 1.00 89.50 89 VAL A O 1
ATOM 721 N N . LEU A 1 90 ? 10.424 -8.903 -16.530 1.00 82.94 90 LEU A N 1
ATOM 722 C CA . LEU A 1 90 ? 11.858 -9.040 -16.279 1.00 82.94 90 LEU A CA 1
ATOM 723 C C . LEU A 1 90 ? 12.314 -10.499 -16.385 1.00 82.94 90 LEU A C 1
ATOM 725 O O . LEU A 1 90 ? 13.369 -10.741 -16.963 1.00 82.94 90 LEU A O 1
ATOM 729 N N . ASP A 1 91 ? 11.527 -11.440 -15.862 1.00 77.38 91 ASP A N 1
ATOM 730 C CA . ASP A 1 91 ? 11.851 -12.871 -15.885 1.00 77.38 91 ASP A CA 1
ATOM 731 C C . ASP A 1 91 ? 11.795 -13.443 -17.310 1.00 77.38 91 ASP A C 1
ATOM 733 O O . ASP A 1 91 ? 12.650 -14.239 -17.693 1.00 77.38 91 ASP A O 1
ATOM 737 N N . ILE A 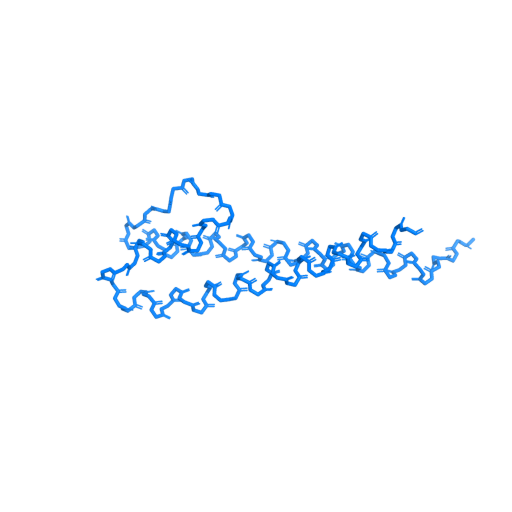1 92 ? 10.832 -12.995 -18.125 1.00 73.50 92 ILE A N 1
ATOM 738 C CA . ILE A 1 92 ? 10.729 -13.372 -19.545 1.00 73.50 92 ILE A CA 1
ATOM 739 C C . ILE A 1 92 ? 11.885 -12.773 -20.357 1.00 73.50 92 ILE A C 1
ATOM 741 O O . ILE A 1 92 ? 12.451 -13.456 -21.197 1.00 73.50 92 ILE A O 1
ATOM 745 N N . SER A 1 93 ? 12.280 -11.525 -20.081 1.00 64.12 93 SER A N 1
ATOM 746 C CA . SER A 1 93 ? 13.362 -10.834 -20.809 1.00 64.12 93 SER A CA 1
ATOM 747 C C . SER A 1 93 ? 14.776 -11.348 -20.479 1.00 64.12 93 SER A C 1
ATOM 749 O O . SER A 1 93 ? 15.754 -10.798 -20.987 1.00 64.12 93 SER A O 1
ATOM 751 N N . GLN A 1 94 ? 14.907 -12.324 -19.572 1.00 58.94 94 GLN A N 1
ATOM 752 C CA . GLN A 1 94 ? 16.174 -12.973 -19.205 1.00 58.94 94 GLN A CA 1
ATOM 753 C C . GLN A 1 94 ? 16.301 -14.413 -19.729 1.00 58.94 94 GLN A C 1
ATOM 755 O O . GLN A 1 94 ? 17.323 -15.046 -19.463 1.00 58.94 94 GLN A O 1
ATOM 760 N N . ARG A 1 95 ? 15.293 -14.918 -20.449 1.00 53.44 95 ARG A N 1
ATOM 761 C CA . ARG A 1 95 ? 15.371 -16.160 -21.229 1.00 53.44 95 ARG A CA 1
ATOM 762 C C . ARG A 1 95 ? 15.781 -15.847 -22.661 1.00 53.44 95 ARG A C 1
ATOM 764 O O . ARG A 1 95 ? 16.518 -16.678 -23.224 1.00 53.44 95 ARG A O 1
#

Radius of gyration: 17.68 Å; chains: 1; bounding box: 50×24×46 Å

pLDDT: mean 91.92, std 11.39, range [47.91, 98.44]

Foldseek 3Di:
DDPCPPLNVVLVVLVVLLVVLVVVLVVLLVVLQVVCVVVVFHLPDDDPVCSLVSSCVRCVVPPVVCVVVVVSSVSSVVSVVVSVVSVVVSVVSVD

Secondary structure (DSSP, 8-state):
-----HHHHHHHHHHHHHHHHHHHHHHHHHHHHHHHHHTT----S--TTTHHHHHHHHHTT-HHHHHHHHHHHHHHHHHHHHHHHHHHHHHHTT-